Protein AF-A0A954ZRG2-F1 (afdb_monomer_lite)

Structure (mmCIF, N/CA/C/O backbone):
data_AF-A0A954ZRG2-F1
#
_entry.id   AF-A0A954ZRG2-F1
#
loop_
_atom_site.group_PDB
_atom_site.id
_atom_site.type_symbol
_atom_site.label_atom_id
_atom_site.label_alt_id
_atom_site.label_comp_id
_atom_site.label_asym_id
_atom_site.label_entity_id
_atom_site.label_seq_id
_atom_site.pdbx_PDB_ins_code
_atom_site.Cartn_x
_atom_site.Cartn_y
_atom_site.Cartn_z
_atom_site.occupancy
_atom_site.B_iso_or_equiv
_atom_site.auth_seq_id
_atom_site.auth_comp_id
_atom_site.auth_asym_id
_atom_site.auth_atom_id
_atom_site.pdbx_PDB_model_num
ATOM 1 N N . MET A 1 1 ? -12.080 -31.959 42.770 1.00 47.84 1 MET A N 1
ATOM 2 C CA . MET A 1 1 ? -11.093 -30.856 42.828 1.00 47.84 1 MET A CA 1
ATOM 3 C C . MET A 1 1 ? -11.279 -30.004 41.575 1.00 47.84 1 MET A C 1
ATOM 5 O O . MET A 1 1 ? -10.966 -30.479 40.495 1.00 47.84 1 MET A O 1
ATOM 9 N N . ARG A 1 2 ? -11.908 -28.824 41.676 1.00 61.69 2 ARG A N 1
ATOM 10 C CA . ARG A 1 2 ? -12.193 -27.944 40.524 1.00 61.69 2 ARG A CA 1
ATOM 11 C C . ARG A 1 2 ? -11.081 -26.898 40.462 1.00 61.69 2 ARG A C 1
ATOM 13 O O . ARG A 1 2 ? -11.039 -26.005 41.304 1.00 61.69 2 ARG A O 1
ATOM 20 N N . THR A 1 3 ? -10.131 -27.066 39.551 1.00 67.25 3 THR A N 1
ATOM 21 C CA . THR A 1 3 ? -9.045 -26.102 39.338 1.00 67.25 3 THR A CA 1
ATOM 22 C C . THR A 1 3 ? -9.654 -24.820 38.777 1.00 67.25 3 THR A C 1
ATOM 24 O O . THR A 1 3 ? -10.244 -24.854 37.700 1.00 67.25 3 THR A O 1
ATOM 27 N N . ARG A 1 4 ? -9.567 -23.709 39.517 1.00 60.25 4 ARG A N 1
ATOM 28 C CA . ARG A 1 4 ? -9.960 -22.385 39.012 1.00 60.25 4 ARG A CA 1
ATOM 29 C C . ARG A 1 4 ? -9.095 -22.066 37.796 1.00 60.25 4 ARG A C 1
ATOM 31 O O . ARG A 1 4 ? -7.867 -22.102 37.900 1.00 60.25 4 ARG A O 1
ATOM 38 N N . SER A 1 5 ? -9.718 -21.817 36.651 1.00 66.50 5 SER A N 1
ATOM 39 C CA . SER A 1 5 ? -9.004 -21.427 35.441 1.00 66.50 5 SER A CA 1
ATOM 40 C C . SER A 1 5 ? -8.405 -20.032 35.640 1.00 66.50 5 SER A C 1
ATOM 42 O O . SER A 1 5 ? -9.017 -19.179 36.283 1.00 66.50 5 SER A O 1
ATOM 44 N N . PRO A 1 6 ? -7.225 -19.731 35.071 1.00 63.34 6 PRO A N 1
ATOM 45 C CA . PRO A 1 6 ? -6.608 -18.404 35.187 1.00 63.34 6 PRO A CA 1
ATOM 46 C C . PRO A 1 6 ? -7.458 -17.265 34.582 1.00 63.34 6 PRO A C 1
ATOM 48 O O . PRO A 1 6 ? -7.121 -16.097 34.781 1.00 63.34 6 PRO A O 1
ATOM 51 N N . ILE A 1 7 ? -8.543 -17.616 33.881 1.00 63.75 7 ILE A N 1
ATOM 52 C CA . ILE A 1 7 ? -9.493 -16.760 33.158 1.00 63.75 7 ILE A CA 1
ATOM 53 C C . ILE A 1 7 ? -10.598 -16.209 34.087 1.00 63.75 7 ILE A C 1
ATOM 55 O O . ILE A 1 7 ? -11.251 -15.227 33.753 1.00 63.75 7 ILE A O 1
ATOM 59 N N . ASP A 1 8 ? -10.767 -16.769 35.291 1.00 69.38 8 ASP A N 1
ATOM 60 C CA . ASP A 1 8 ? -11.887 -16.441 36.194 1.00 69.38 8 ASP A CA 1
ATOM 61 C C . ASP A 1 8 ? -11.712 -15.085 36.913 1.00 69.38 8 ASP A C 1
ATOM 63 O O . ASP A 1 8 ? -12.590 -14.644 37.655 1.00 69.38 8 ASP A O 1
ATOM 67 N N . ASN A 1 9 ? -10.564 -14.422 36.732 1.00 77.62 9 ASN A N 1
ATOM 68 C CA . ASN A 1 9 ? -10.270 -13.141 37.362 1.00 77.62 9 ASN A CA 1
ATOM 69 C C . ASN A 1 9 ? -10.557 -11.978 36.389 1.00 77.62 9 ASN A C 1
ATOM 71 O O . ASN A 1 9 ? -9.793 -11.792 35.433 1.00 77.62 9 ASN A O 1
ATOM 75 N N . PRO A 1 10 ? -11.593 -11.152 36.638 1.00 78.56 10 PRO A N 1
ATOM 76 C CA . PRO A 1 10 ? -12.025 -10.106 35.706 1.00 78.56 10 PRO A CA 1
ATOM 77 C C . PRO A 1 10 ? -10.937 -9.060 35.440 1.00 78.56 10 PRO A C 1
ATOM 79 O O . PRO A 1 10 ? -10.860 -8.511 34.344 1.00 78.56 10 PRO A O 1
ATOM 82 N N . THR A 1 11 ? -10.036 -8.837 36.402 1.00 82.25 11 THR A N 1
ATOM 83 C CA . THR A 1 11 ? -8.887 -7.933 36.223 1.00 82.25 11 THR A CA 1
ATOM 84 C C . THR A 1 11 ? -7.882 -8.447 35.193 1.00 82.25 11 THR A C 1
ATOM 86 O O . THR A 1 11 ? -7.347 -7.657 34.419 1.00 82.25 11 THR A O 1
ATOM 89 N N . ARG A 1 12 ? -7.653 -9.765 35.118 1.00 85.75 12 ARG A N 1
ATOM 90 C CA . ARG A 1 12 ? -6.760 -10.366 34.111 1.00 85.75 12 ARG A CA 1
ATOM 91 C C . ARG A 1 12 ? -7.378 -10.323 32.720 1.00 85.75 12 ARG A C 1
ATOM 93 O O . ARG A 1 12 ? -6.675 -10.047 31.754 1.00 85.75 12 ARG A O 1
ATOM 100 N N . LEU A 1 13 ? -8.688 -10.539 32.629 1.00 86.56 13 LEU A N 1
ATOM 101 C CA . LEU A 1 13 ? -9.416 -10.490 31.364 1.00 86.56 13 LEU A CA 1
ATOM 102 C C . LEU A 1 13 ? -9.436 -9.068 30.780 1.00 86.56 13 LEU A C 1
ATOM 104 O O . LEU A 1 13 ? -9.148 -8.892 29.599 1.00 86.56 13 LEU A O 1
ATOM 108 N N . LEU A 1 14 ? -9.665 -8.052 31.620 1.00 90.56 14 LEU A N 1
ATOM 109 C CA . LEU A 1 14 ? -9.558 -6.641 31.233 1.00 90.56 14 LEU A CA 1
ATOM 110 C C . LEU A 1 14 ? -8.140 -6.266 30.789 1.00 90.56 14 LEU A C 1
ATOM 112 O O . LEU A 1 14 ? -7.979 -5.588 29.775 1.00 90.56 14 LEU A O 1
ATOM 116 N N . ALA A 1 15 ? -7.114 -6.738 31.502 1.00 91.38 15 ALA A N 1
ATOM 117 C CA . ALA A 1 15 ? -5.724 -6.500 31.122 1.00 91.38 15 ALA A CA 1
ATOM 118 C C . ALA A 1 15 ? -5.390 -7.122 29.754 1.00 91.38 15 ALA A C 1
ATOM 120 O O . ALA A 1 15 ? -4.822 -6.450 28.896 1.00 91.38 15 ALA A O 1
ATOM 121 N N . CYS A 1 16 ? -5.796 -8.372 29.507 1.00 91.50 16 CYS A N 1
ATOM 122 C CA . CYS A 1 16 ? -5.615 -9.018 28.205 1.00 91.50 16 CYS A CA 1
ATOM 123 C C . CYS A 1 16 ? -6.351 -8.277 27.081 1.00 91.50 16 CYS A C 1
ATOM 125 O O . CYS A 1 16 ? -5.791 -8.098 26.000 1.00 91.50 16 CYS A O 1
ATOM 127 N N . LEU A 1 17 ? -7.578 -7.812 27.332 1.00 92.44 17 LEU A N 1
ATOM 128 C CA . LEU A 1 17 ? -8.365 -7.079 26.341 1.00 92.44 17 LEU A CA 1
ATOM 129 C C . LEU A 1 17 ? -7.719 -5.730 25.987 1.00 92.44 17 LEU A C 1
ATOM 131 O O . LEU A 1 17 ? -7.641 -5.372 24.814 1.00 92.44 17 LEU A O 1
ATOM 135 N N . ALA A 1 18 ? -7.198 -5.013 26.987 1.00 92.06 18 ALA A N 1
ATOM 136 C CA . ALA A 1 18 ? -6.487 -3.752 26.787 1.00 92.06 18 ALA A CA 1
ATOM 137 C C . ALA A 1 18 ? -5.194 -3.933 25.970 1.00 92.06 18 ALA A C 1
ATOM 139 O O . ALA A 1 18 ? -4.893 -3.114 25.102 1.00 92.06 18 ALA A O 1
ATOM 140 N N . ILE A 1 19 ? -4.457 -5.025 26.205 1.00 92.50 19 ILE A N 1
ATOM 141 C CA . ILE A 1 19 ? -3.253 -5.372 25.433 1.00 92.50 19 ILE A CA 1
ATOM 142 C C . ILE A 1 19 ? -3.612 -5.714 23.980 1.00 92.50 19 ILE A C 1
ATOM 144 O O . ILE A 1 19 ? -2.956 -5.258 23.050 1.00 92.50 19 ILE A O 1
ATOM 148 N N . MET A 1 20 ? -4.676 -6.486 23.758 1.00 88.88 20 MET A N 1
ATOM 149 C CA . MET A 1 20 ? -5.127 -6.823 22.403 1.00 88.88 20 MET A CA 1
ATOM 150 C C . MET A 1 20 ? -5.576 -5.580 21.622 1.00 88.88 20 MET A C 1
ATOM 152 O O . MET A 1 20 ? -5.235 -5.425 20.449 1.00 88.88 20 MET A O 1
A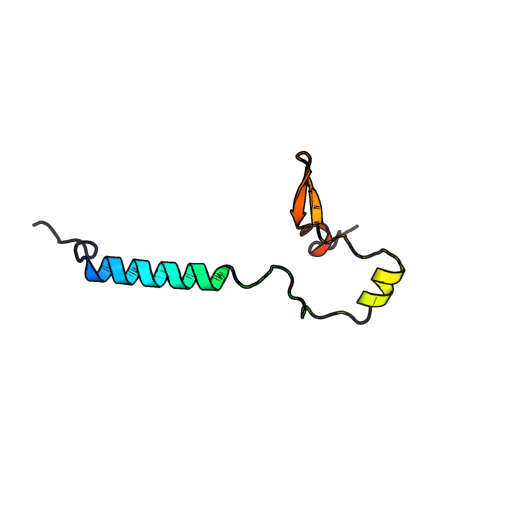TOM 156 N N . ALA A 1 21 ? -6.300 -4.669 22.278 1.00 87.94 21 ALA A N 1
ATOM 157 C CA . ALA A 1 21 ? -6.772 -3.431 21.666 1.00 87.94 21 ALA A CA 1
ATOM 158 C C . ALA A 1 21 ? -5.618 -2.500 21.251 1.00 87.94 21 ALA A C 1
ATOM 160 O O . ALA A 1 21 ? -5.671 -1.899 20.177 1.00 87.94 21 ALA A O 1
ATOM 161 N N . SER A 1 22 ? -4.557 -2.403 22.060 1.00 85.38 22 SER A N 1
ATOM 162 C CA . SER A 1 22 ? -3.399 -1.563 21.734 1.00 85.38 22 SER A CA 1
ATOM 163 C C . SER A 1 22 ? -2.576 -2.118 20.567 1.00 85.38 22 SER A C 1
ATOM 165 O O . SER A 1 22 ? -2.148 -1.349 19.706 1.00 85.38 22 SER A O 1
ATOM 167 N N . ILE A 1 23 ? -2.424 -3.444 20.468 1.00 84.75 23 ILE A N 1
ATOM 168 C CA . ILE A 1 23 ? -1.749 -4.098 19.334 1.00 84.75 23 ILE A CA 1
ATOM 169 C C . ILE A 1 23 ? -2.541 -3.893 18.034 1.00 84.75 23 ILE A C 1
ATOM 171 O O . ILE A 1 23 ? -1.957 -3.554 17.003 1.00 84.75 23 ILE A O 1
ATOM 175 N N . ALA A 1 24 ? -3.868 -4.040 18.079 1.00 80.50 24 ALA A N 1
ATOM 176 C CA . ALA A 1 24 ? -4.726 -3.818 16.916 1.00 80.50 24 ALA A CA 1
ATOM 177 C C . ALA A 1 24 ? -4.658 -2.363 16.414 1.00 80.50 24 ALA A C 1
ATOM 179 O O . ALA A 1 24 ? -4.544 -2.128 15.211 1.00 80.50 24 ALA A O 1
ATOM 180 N N . ALA A 1 25 ? -4.650 -1.387 17.328 1.00 77.62 25 ALA A N 1
ATOM 181 C CA . ALA A 1 25 ? -4.520 0.026 16.975 1.00 77.62 25 ALA A CA 1
ATOM 182 C C . ALA A 1 25 ? -3.145 0.370 16.368 1.00 77.62 25 ALA A C 1
ATOM 184 O O . ALA A 1 25 ? -3.067 1.191 15.455 1.00 77.62 25 ALA A O 1
ATOM 185 N N . ALA A 1 26 ? -2.067 -0.281 16.819 1.00 74.44 26 ALA A N 1
ATOM 186 C CA . ALA A 1 26 ? -0.721 -0.075 16.279 1.00 74.44 26 ALA A CA 1
ATOM 187 C C . ALA A 1 26 ? -0.529 -0.668 14.865 1.00 74.44 26 ALA A C 1
ATOM 189 O O . ALA A 1 26 ? 0.292 -0.170 14.093 1.00 74.44 26 ALA A O 1
ATOM 190 N N . GLY A 1 27 ? -1.286 -1.708 14.498 1.00 64.50 27 GLY A N 1
ATOM 191 C CA . GLY A 1 27 ? -1.167 -2.385 13.200 1.00 64.50 27 GLY A CA 1
ATOM 192 C C . GLY A 1 27 ? -1.800 -1.640 12.018 1.00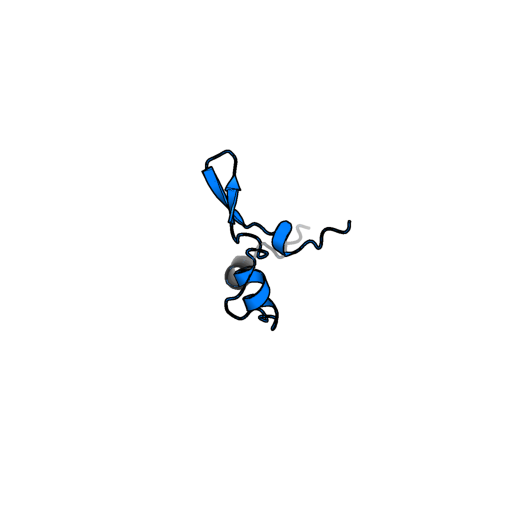 64.50 27 GLY A C 1
ATOM 193 O O . GLY A 1 27 ? -1.313 -1.749 10.895 1.00 64.50 27 GLY A O 1
ATOM 194 N N . CYS A 1 28 ? -2.850 -0.846 12.242 1.00 64.38 28 CYS A N 1
ATOM 195 C CA . CYS A 1 28 ? -3.593 -0.188 11.157 1.00 64.38 28 CYS A CA 1
ATOM 196 C C . CYS A 1 28 ? -2.940 1.094 10.611 1.00 64.38 28 CYS A C 1
ATOM 198 O O . CYS A 1 28 ? -3.436 1.663 9.641 1.00 64.38 28 CYS A O 1
ATOM 200 N N . GLN A 1 29 ? -1.851 1.579 11.214 1.00 60.38 29 GLN A N 1
ATOM 201 C CA . GLN A 1 29 ? -1.294 2.893 10.875 1.00 60.38 29 GLN A CA 1
ATOM 202 C C . GLN A 1 29 ? -0.298 2.860 9.703 1.00 60.38 29 GLN A C 1
ATOM 204 O O . GLN A 1 29 ? -0.064 3.882 9.054 1.00 60.38 29 GLN A O 1
ATOM 209 N N . LYS A 1 30 ? 0.298 1.700 9.397 1.00 57.78 30 LYS A N 1
ATOM 210 C CA . LYS A 1 30 ? 1.280 1.580 8.314 1.00 57.78 30 LYS A CA 1
ATOM 211 C C . LYS A 1 30 ? 0.558 1.230 7.016 1.00 57.78 30 LYS A C 1
ATOM 213 O O . LYS A 1 30 ? 0.332 0.066 6.707 1.00 57.78 30 LYS A O 1
ATOM 218 N N . THR A 1 31 ? 0.183 2.269 6.272 1.00 60.59 31 THR A N 1
ATOM 219 C CA . THR A 1 31 ? -0.190 2.153 4.856 1.00 60.59 31 THR A CA 1
ATOM 220 C C . THR A 1 31 ? 0.802 1.231 4.144 1.00 60.59 31 THR A C 1
ATOM 222 O O . THR A 1 31 ? 2.012 1.371 4.337 1.00 60.59 31 THR A O 1
ATOM 225 N N . ALA A 1 32 ? 0.297 0.298 3.329 1.00 59.69 32 ALA A N 1
ATOM 226 C CA . ALA A 1 32 ? 1.123 -0.638 2.562 1.00 59.69 32 ALA A CA 1
ATOM 227 C C . ALA A 1 32 ? 2.157 0.082 1.678 1.00 59.69 32 ALA A C 1
ATOM 229 O O . ALA A 1 32 ? 3.147 -0.523 1.284 1.00 59.69 32 ALA A O 1
ATOM 230 N N . LEU A 1 33 ? 1.935 1.372 1.399 1.00 59.12 33 LEU A N 1
ATOM 231 C CA . LEU A 1 33 ? 2.854 2.253 0.692 1.00 59.12 33 LEU A CA 1
ATOM 232 C C . LEU A 1 33 ? 2.951 3.588 1.423 1.00 59.12 33 LEU A C 1
ATOM 234 O O . LEU A 1 33 ? 1.954 4.308 1.558 1.00 59.12 33 LEU A O 1
ATOM 238 N N . ARG A 1 34 ? 4.144 3.915 1.916 1.00 57.47 34 ARG A N 1
ATOM 239 C CA . ARG A 1 34 ? 4.397 5.172 2.630 1.00 57.47 34 ARG A CA 1
ATOM 240 C C . ARG A 1 34 ? 4.702 6.294 1.628 1.00 57.47 34 ARG A C 1
ATOM 242 O O . ARG A 1 34 ? 5.325 6.041 0.600 1.00 57.47 34 ARG A O 1
ATOM 249 N N . PRO A 1 35 ? 4.314 7.553 1.910 1.00 60.06 35 PRO A N 1
ATOM 250 C CA . PRO A 1 35 ? 4.748 8.723 1.127 1.00 60.06 35 PRO A CA 1
ATOM 251 C C . PRO A 1 35 ? 6.275 8.809 0.935 1.00 60.06 35 PRO A C 1
ATOM 253 O O . PRO A 1 35 ? 6.767 9.394 -0.033 1.00 60.06 35 PRO A O 1
ATOM 256 N N . ASP A 1 36 ? 6.978 8.217 1.890 1.00 61.62 36 ASP A N 1
ATOM 257 C CA . ASP A 1 36 ? 8.410 8.157 2.128 1.00 61.62 36 ASP A CA 1
ATOM 258 C C . ASP A 1 36 ? 9.033 6.793 1.773 1.00 61.62 36 ASP A C 1
ATOM 260 O O . ASP A 1 36 ? 10.191 6.547 2.111 1.00 61.62 36 ASP A O 1
ATOM 264 N N . ASP A 1 37 ? 8.314 5.926 1.046 1.00 65.31 37 ASP A N 1
ATOM 265 C CA . ASP A 1 37 ? 8.956 4.801 0.358 1.00 65.31 37 ASP A CA 1
ATOM 266 C C . ASP A 1 37 ? 10.105 5.315 -0.518 1.00 65.31 37 ASP A C 1
ATOM 268 O O . ASP A 1 37 ? 9.999 6.358 -1.177 1.00 65.31 37 ASP A O 1
ATOM 272 N N . THR A 1 38 ? 11.224 4.587 -0.507 1.00 65.56 38 THR A N 1
ATOM 273 C CA . THR A 1 38 ? 12.458 4.964 -1.200 1.00 65.56 38 THR A CA 1
ATOM 274 C C . THR A 1 38 ? 12.196 5.151 -2.687 1.00 65.56 38 THR A C 1
ATOM 276 O O . THR A 1 38 ? 12.092 4.192 -3.450 1.00 65.56 38 THR A O 1
ATOM 279 N N . ARG A 1 39 ? 12.090 6.414 -3.105 1.00 69.75 39 ARG A N 1
ATOM 280 C CA . ARG A 1 39 ? 11.977 6.781 -4.514 1.00 69.75 39 ARG A CA 1
ATOM 281 C C . ARG A 1 39 ? 13.305 6.493 -5.194 1.00 69.75 39 ARG A C 1
ATOM 283 O O . ARG A 1 39 ? 14.313 7.134 -4.906 1.00 69.75 39 ARG A O 1
ATOM 290 N N . SER A 1 40 ? 13.284 5.530 -6.104 1.00 74.88 40 SER A N 1
ATOM 291 C CA . SER A 1 40 ? 14.382 5.274 -7.028 1.00 74.88 40 SER A CA 1
ATOM 292 C C . SER A 1 40 ? 14.691 6.526 -7.865 1.00 74.88 40 SER A C 1
ATOM 294 O O . SER A 1 40 ? 13.808 7.337 -8.150 1.00 74.88 40 SER A O 1
ATOM 296 N N . GLN A 1 41 ? 15.935 6.685 -8.324 1.00 78.81 41 GLN A N 1
ATOM 297 C CA . GLN A 1 41 ? 16.268 7.741 -9.293 1.00 78.81 41 GLN A CA 1
ATOM 298 C C . GLN A 1 41 ? 15.519 7.560 -10.625 1.00 78.81 41 GLN A C 1
ATOM 300 O O . GLN A 1 41 ? 15.256 8.533 -11.331 1.00 78.81 41 GLN A O 1
ATOM 305 N N . PHE A 1 42 ? 15.104 6.329 -10.928 1.00 78.38 42 PHE A N 1
ATOM 306 C CA . PHE A 1 42 ? 14.335 5.985 -12.122 1.00 78.38 42 PHE A CA 1
ATOM 307 C C . PHE A 1 42 ? 12.835 6.285 -11.977 1.00 78.38 42 PHE A C 1
ATOM 309 O O . PHE A 1 42 ? 12.126 6.384 -12.969 1.00 78.38 42 PHE A O 1
ATOM 316 N N . ASP A 1 43 ? 12.352 6.593 -10.771 1.00 74.50 43 ASP A N 1
ATOM 317 C CA . ASP A 1 43 ? 10.923 6.770 -10.474 1.00 74.50 43 ASP A CA 1
ATOM 318 C C . ASP A 1 43 ? 10.275 7.911 -11.294 1.00 74.50 43 ASP A C 1
ATOM 320 O O . ASP A 1 43 ? 9.092 7.860 -11.646 1.00 74.50 43 ASP A O 1
ATOM 324 N N . ARG A 1 44 ? 11.057 8.950 -11.639 1.00 76.81 44 ARG A N 1
ATOM 325 C CA . ARG A 1 44 ? 10.626 10.014 -12.569 1.00 76.81 44 ARG A CA 1
ATOM 326 C C . ARG A 1 44 ? 10.673 9.576 -14.031 1.00 76.81 44 ARG A C 1
ATOM 328 O O . ARG A 1 44 ? 9.804 9.978 -14.800 1.00 76.81 44 ARG A O 1
ATOM 335 N N . TYR A 1 45 ? 11.691 8.806 -14.405 1.00 80.38 45 TYR A N 1
ATOM 336 C CA . TYR A 1 45 ? 11.884 8.299 -15.761 1.00 80.38 45 TYR A CA 1
ATOM 337 C C . TYR A 1 45 ? 10.745 7.346 -16.146 1.00 80.38 45 TYR A C 1
ATOM 339 O O . TYR A 1 45 ? 10.139 7.517 -17.205 1.00 80.38 45 TYR A O 1
ATOM 347 N N . ASP A 1 46 ? 10.378 6.440 -15.240 1.00 79.06 46 ASP A N 1
ATOM 348 C CA . ASP A 1 46 ? 9.296 5.472 -15.434 1.00 79.06 46 ASP A CA 1
ATOM 349 C C . ASP A 1 46 ? 7.941 6.177 -15.524 1.00 79.06 46 ASP A C 1
ATOM 351 O O . ASP A 1 46 ? 7.117 5.863 -16.382 1.00 79.06 46 ASP A O 1
ATOM 355 N N . ARG A 1 47 ? 7.722 7.205 -14.691 1.00 76.75 47 ARG A N 1
ATOM 356 C CA . ARG A 1 47 ? 6.507 8.033 -14.745 1.00 76.75 47 ARG A CA 1
ATOM 357 C C . ARG A 1 47 ? 6.374 8.777 -16.071 1.00 76.75 47 ARG A C 1
ATOM 359 O O . ARG A 1 47 ? 5.275 8.846 -16.606 1.00 76.75 47 ARG A O 1
ATOM 366 N N . ALA A 1 48 ? 7.468 9.325 -16.599 1.00 81.75 48 ALA A N 1
ATOM 367 C CA . ALA A 1 48 ? 7.458 10.029 -17.881 1.00 81.75 48 ALA A CA 1
ATOM 368 C C . ALA A 1 48 ? 7.155 9.095 -19.066 1.00 81.75 48 ALA A C 1
ATOM 370 O O . ALA A 1 48 ? 6.642 9.550 -20.084 1.00 81.75 48 ALA A O 1
ATOM 371 N N . ARG A 1 49 ? 7.454 7.798 -18.930 1.00 82.38 49 ARG A N 1
ATOM 372 C CA . ARG A 1 49 ? 7.145 6.760 -19.925 1.00 82.38 49 ARG A CA 1
ATOM 373 C C . ARG A 1 49 ? 5.852 6.001 -19.650 1.00 82.38 49 ARG A C 1
ATOM 375 O O . ARG A 1 49 ? 5.580 5.028 -20.344 1.00 82.38 49 ARG A O 1
ATOM 382 N N . SER A 1 50 ? 5.079 6.409 -18.644 1.00 75.12 50 SER A N 1
ATOM 383 C CA . SER A 1 50 ? 3.864 5.701 -18.226 1.00 75.12 50 SER A CA 1
ATOM 384 C C . SER A 1 50 ? 4.111 4.228 -17.853 1.00 75.12 50 SER A C 1
ATOM 386 O O . SER A 1 50 ? 3.205 3.410 -17.932 1.00 75.12 50 SER A O 1
ATOM 388 N N . GLN A 1 51 ? 5.331 3.883 -17.425 1.00 76.94 51 GLN A N 1
ATOM 389 C CA . GLN A 1 51 ? 5.726 2.526 -17.015 1.00 76.94 51 GLN A CA 1
ATOM 390 C C . GLN A 1 51 ? 5.412 2.242 -15.538 1.00 76.94 51 GLN A C 1
ATOM 392 O O . GLN A 1 51 ? 5.743 1.184 -15.011 1.00 76.94 51 GLN A O 1
ATOM 397 N N . ARG A 1 52 ? 4.776 3.190 -14.840 1.00 76.31 52 ARG A N 1
ATOM 398 C CA . ARG A 1 52 ? 4.363 3.014 -13.449 1.00 76.31 52 ARG A CA 1
ATOM 399 C C . ARG A 1 52 ? 2.980 2.368 -13.397 1.00 76.31 52 ARG A C 1
ATOM 401 O O . ARG A 1 52 ? 2.022 2.970 -13.874 1.00 76.31 52 ARG A O 1
ATOM 408 N N . ALA A 1 53 ? 2.877 1.213 -12.743 1.00 80.88 53 ALA A N 1
ATOM 409 C CA . ALA A 1 53 ? 1.591 0.590 -12.448 1.00 80.88 53 ALA A CA 1
ATOM 410 C C . ALA A 1 53 ? 0.687 1.531 -11.630 1.00 80.88 53 ALA A C 1
ATOM 412 O O . ALA A 1 53 ? 1.145 2.233 -10.715 1.00 80.88 53 ALA A O 1
ATOM 413 N N . GLU A 1 54 ? -0.605 1.550 -11.963 1.00 83.69 54 GLU A N 1
ATOM 414 C CA . GLU A 1 54 ? -1.590 2.357 -11.247 1.00 83.69 54 GLU A CA 1
ATOM 415 C C . GLU A 1 54 ? -1.717 1.900 -9.786 1.00 83.69 54 GLU A C 1
ATOM 417 O O . GLU A 1 54 ? -1.626 0.710 -9.493 1.00 83.69 54 GLU A O 1
ATOM 422 N N . PRO A 1 55 ? -1.931 2.820 -8.830 1.00 81.94 55 PRO A N 1
ATOM 423 C CA . PRO A 1 55 ? -2.002 2.466 -7.416 1.00 81.94 55 PRO A CA 1
ATOM 424 C C . PRO A 1 55 ? -3.268 1.685 -7.035 1.00 81.94 55 PRO A C 1
ATOM 426 O O . PRO A 1 55 ? -3.247 0.965 -6.036 1.00 81.94 55 PRO A O 1
ATOM 429 N N . TYR A 1 56 ? -4.343 1.827 -7.812 1.00 87.31 56 TYR A N 1
ATOM 430 C CA . TYR A 1 56 ? -5.625 1.169 -7.586 1.00 87.31 56 TYR A CA 1
ATOM 431 C C . TYR A 1 56 ? -6.190 0.670 -8.908 1.00 87.31 56 TYR A C 1
ATOM 433 O O . TYR A 1 56 ? -6.091 1.384 -9.901 1.00 87.31 56 TYR A O 1
ATOM 441 N N . LEU A 1 57 ? -6.836 -0.491 -8.881 1.00 89.38 57 LEU A N 1
ATOM 442 C CA . LEU A 1 57 ? -7.649 -1.004 -9.980 1.00 89.38 57 LEU A CA 1
ATOM 443 C C . LEU A 1 57 ? -9.128 -0.942 -9.588 1.00 89.38 57 LEU A C 1
ATOM 445 O O . LEU A 1 57 ? -9.469 -0.893 -8.402 1.00 89.38 57 LEU A O 1
ATOM 449 N N . MET A 1 58 ? -10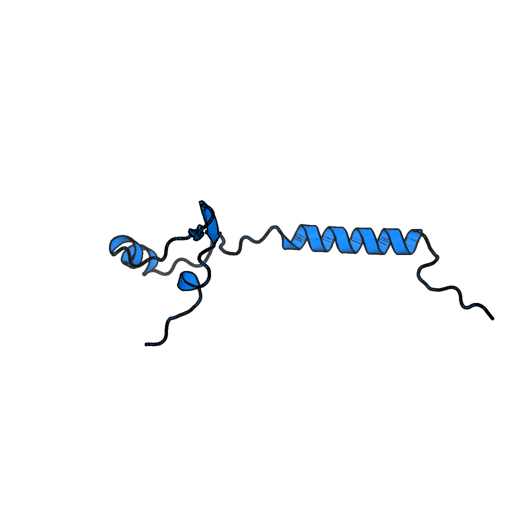.001 -0.897 -10.590 1.00 91.50 58 MET A N 1
ATOM 450 C CA . MET A 1 58 ? -11.436 -1.080 -10.382 1.00 91.50 58 MET A CA 1
ATOM 451 C C . MET A 1 58 ? -11.751 -2.565 -10.478 1.00 91.50 58 MET A C 1
ATOM 453 O O . MET A 1 58 ? -11.364 -3.206 -11.454 1.00 91.50 58 MET A O 1
ATOM 457 N N . ASP A 1 59 ? -12.434 -3.095 -9.469 1.00 89.44 59 ASP A N 1
ATOM 458 C CA . ASP A 1 59 ? -12.977 -4.447 -9.527 1.00 89.44 59 ASP A CA 1
ATOM 459 C C . ASP A 1 59 ? -14.262 -4.503 -10.372 1.00 89.44 59 ASP A C 1
ATOM 461 O O . ASP A 1 59 ? -14.794 -3.489 -10.840 1.00 89.44 59 ASP A O 1
ATOM 465 N N . GLU A 1 60 ? -14.784 -5.711 -10.554 1.00 90.81 60 GLU A N 1
ATOM 466 C CA . GLU A 1 60 ? -15.994 -5.985 -11.331 1.00 90.81 60 GLU A CA 1
ATOM 467 C C . GLU A 1 60 ? -17.256 -5.358 -10.714 1.00 90.81 60 GLU A C 1
ATOM 469 O O . GLU A 1 60 ? -18.285 -5.226 -11.376 1.00 90.81 60 GLU A O 1
ATOM 474 N N . TYR A 1 61 ? -17.180 -4.946 -9.449 1.00 93.12 61 TYR A N 1
ATOM 475 C CA . TYR A 1 61 ? -18.252 -4.313 -8.687 1.00 93.12 61 TYR A CA 1
ATOM 476 C C . TYR A 1 61 ? -18.070 -2.789 -8.583 1.00 93.12 61 TYR A C 1
ATOM 478 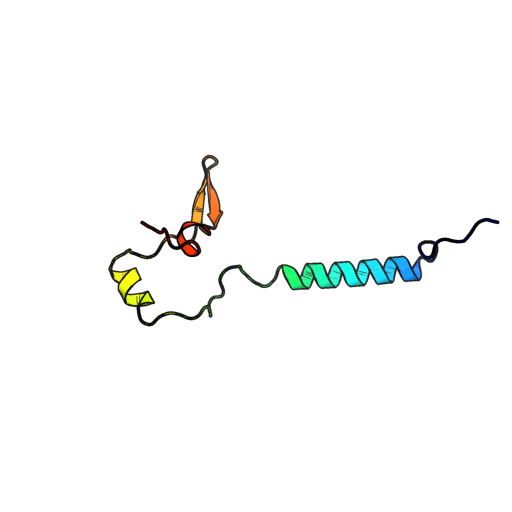O O . TYR A 1 61 ? -18.792 -2.131 -7.828 1.00 93.12 61 TYR A O 1
ATOM 486 N N . GLY A 1 62 ? -17.110 -2.219 -9.322 1.00 91.69 62 GLY A N 1
ATOM 487 C CA . GLY A 1 62 ? -16.809 -0.788 -9.338 1.00 91.69 62 GLY A CA 1
ATOM 488 C C . GLY A 1 62 ? -16.139 -0.268 -8.062 1.00 91.69 62 GLY A C 1
ATOM 489 O O . GLY A 1 62 ? -16.146 0.940 -7.813 1.00 91.69 62 GLY A O 1
ATOM 490 N N . ARG A 1 63 ? -15.579 -1.144 -7.222 1.00 88.31 63 ARG A N 1
ATOM 491 C CA . ARG A 1 63 ? -14.843 -0.764 -6.012 1.00 88.31 63 ARG A CA 1
ATOM 492 C C . ARG A 1 63 ? -13.358 -0.636 -6.327 1.00 88.31 63 ARG A C 1
ATOM 494 O O . ARG A 1 63 ? -12.780 -1.423 -7.071 1.00 88.31 63 ARG A O 1
ATOM 501 N N . ARG A 1 64 ? -12.718 0.362 -5.711 1.00 88.19 64 ARG A N 1
ATOM 502 C CA . ARG A 1 64 ? -11.268 0.562 -5.817 1.00 88.19 64 ARG A CA 1
ATOM 503 C C . ARG A 1 64 ? -10.548 -0.438 -4.928 1.00 88.19 64 ARG A C 1
ATOM 505 O O . ARG A 1 64 ? -10.712 -0.406 -3.709 1.00 88.19 64 ARG A O 1
ATOM 512 N N . THR A 1 65 ? -9.705 -1.260 -5.532 1.00 86.31 65 THR A N 1
ATOM 513 C CA . THR A 1 65 ? -8.846 -2.220 -4.841 1.00 86.31 65 THR A CA 1
ATOM 514 C C . THR A 1 65 ? -7.376 -1.851 -5.051 1.00 86.31 65 THR A C 1
ATOM 516 O O . THR A 1 65 ? -7.018 -1.267 -6.077 1.00 86.31 65 THR A O 1
ATOM 519 N N . PRO A 1 66 ? -6.499 -2.090 -4.063 1.00 86.06 66 PRO A N 1
ATOM 520 C CA . PRO A 1 66 ? -5.082 -1.771 -4.202 1.00 86.06 66 PRO A CA 1
ATOM 521 C C . PRO A 1 66 ? -4.404 -2.702 -5.217 1.00 86.06 66 PRO A C 1
ATOM 523 O O . PRO A 1 66 ? -4.525 -3.922 -5.117 1.00 86.06 66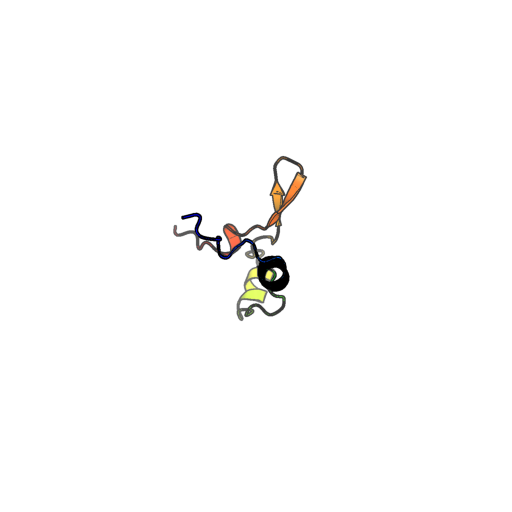 PRO A O 1
ATOM 526 N N . ASN A 1 67 ? -3.634 -2.136 -6.154 1.00 86.81 67 ASN A N 1
ATOM 527 C CA . ASN A 1 67 ? -2.890 -2.919 -7.146 1.00 86.81 67 ASN A CA 1
ATOM 528 C C . ASN A 1 67 ? -1.554 -3.412 -6.570 1.00 86.81 67 ASN A C 1
ATOM 530 O O . ASN A 1 67 ? -0.499 -2.843 -6.842 1.00 86.81 67 ASN A O 1
ATOM 534 N N . LEU A 1 68 ? -1.592 -4.411 -5.691 1.00 83.88 68 LEU A N 1
ATOM 535 C CA . LEU A 1 68 ? -0.372 -4.924 -5.059 1.00 83.88 68 LEU A CA 1
ATOM 536 C C . LEU A 1 68 ? 0.434 -5.819 -6.005 1.00 83.88 68 LEU A C 1
ATOM 538 O O . LEU A 1 68 ? 1.659 -5.770 -5.975 1.00 83.88 68 LEU A O 1
ATOM 542 N N . THR A 1 69 ? -0.238 -6.591 -6.859 1.00 83.25 69 THR A N 1
ATOM 543 C CA . THR A 1 69 ? 0.382 -7.572 -7.758 1.00 83.25 69 THR A CA 1
ATOM 544 C C . THR A 1 69 ? 1.350 -6.907 -8.731 1.0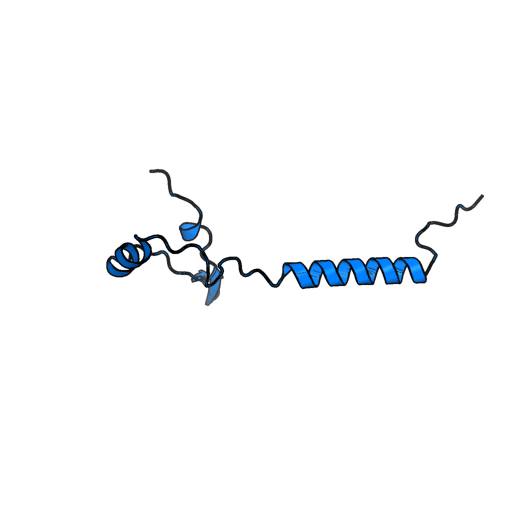0 83.25 69 THR A C 1
ATOM 546 O O . THR A 1 69 ? 2.543 -7.187 -8.664 1.00 83.25 69 THR A O 1
ATOM 549 N N . ASP A 1 70 ? 0.887 -5.951 -9.542 1.00 81.06 70 ASP A N 1
ATOM 550 C CA . ASP A 1 70 ? 1.739 -5.280 -10.539 1.00 81.06 70 ASP A CA 1
ATOM 551 C C . ASP A 1 70 ? 2.814 -4.387 -9.905 1.00 81.06 70 ASP A C 1
ATOM 553 O O . ASP A 1 70 ? 3.757 -3.957 -10.566 1.00 81.06 70 ASP A O 1
ATOM 557 N N . ARG A 1 71 ? 2.654 -4.049 -8.620 1.00 79.38 71 ARG A N 1
ATOM 558 C CA . ARG A 1 71 ? 3.568 -3.162 -7.893 1.00 79.38 71 ARG A CA 1
ATOM 559 C C . ARG A 1 71 ? 4.638 -3.895 -7.100 1.00 79.38 71 ARG A C 1
ATOM 561 O O . ARG A 1 71 ? 5.646 -3.272 -6.776 1.00 79.38 71 ARG A O 1
ATOM 568 N N . LEU A 1 72 ? 4.401 -5.154 -6.735 1.00 79.12 72 LEU A N 1
ATOM 569 C CA . LEU A 1 72 ? 5.289 -5.931 -5.868 1.00 79.12 72 LEU A CA 1
ATOM 570 C C . LEU A 1 72 ? 5.861 -7.169 -6.554 1.00 79.12 72 LEU A C 1
ATOM 572 O O . LEU A 1 72 ? 6.951 -7.598 -6.181 1.00 79.12 72 LEU A O 1
ATOM 576 N N . LEU A 1 73 ? 5.160 -7.750 -7.530 1.00 76.62 73 LEU A N 1
ATOM 577 C CA . LEU A 1 73 ? 5.662 -8.905 -8.261 1.00 76.62 73 LEU A CA 1
ATOM 578 C C . LEU A 1 73 ? 6.409 -8.433 -9.507 1.00 76.62 73 LEU A C 1
ATOM 580 O O . LEU A 1 73 ? 5.834 -7.820 -10.405 1.00 76.62 73 LEU A O 1
ATOM 584 N N . VAL A 1 74 ? 7.703 -8.745 -9.564 1.00 66.25 74 VAL A N 1
ATOM 585 C CA . VAL A 1 74 ? 8.461 -8.695 -10.815 1.00 66.25 74 VAL A CA 1
ATOM 586 C C . VAL A 1 74 ? 7.945 -9.847 -11.665 1.00 66.25 74 VAL A C 1
ATOM 588 O O . VAL A 1 74 ? 8.052 -11.006 -11.271 1.00 66.25 74 VAL A O 1
ATOM 591 N N . ARG A 1 75 ? 7.324 -9.532 -12.799 1.00 60.12 75 ARG A N 1
ATOM 592 C CA . ARG A 1 75 ? 6.887 -10.555 -13.743 1.00 60.12 75 ARG A CA 1
ATOM 593 C C . ARG A 1 75 ? 8.140 -11.095 -14.433 1.00 60.12 75 ARG A C 1
ATOM 595 O O . ARG A 1 75 ? 8.720 -10.395 -15.256 1.00 60.12 75 ARG A O 1
ATOM 602 N N . GLU A 1 76 ? 8.596 -12.276 -14.024 1.00 57.47 76 GLU A N 1
ATOM 603 C CA . GLU A 1 76 ? 9.626 -13.018 -14.757 1.00 57.47 76 GLU A CA 1
ATOM 604 C C . GLU A 1 76 ? 9.031 -13.423 -16.115 1.00 57.47 76 GLU A C 1
ATOM 606 O O . GLU A 1 76 ? 7.921 -13.959 -16.167 1.00 57.47 76 GLU A O 1
ATOM 611 N N . GLU A 1 77 ? 9.716 -13.050 -17.198 1.00 51.94 77 GLU A N 1
ATOM 612 C CA . GLU A 1 77 ? 9.339 -13.358 -18.586 1.00 51.94 77 GLU A CA 1
ATOM 613 C C . GLU A 1 77 ? 9.826 -14.744 -19.017 1.00 51.94 77 GLU A C 1
ATOM 615 O O . GLU A 1 77 ? 10.969 -15.111 -18.653 1.00 51.94 77 GLU A O 1
#

Secondary structure (DSSP, 8-state):
-----TT--HHHHHHHHHHHHHHHHHHTTS-SS-TTS---TTHHHHHHTT-SPPSEEE-TTS-EEE--HHHH-----

Foldseek 3Di:
DDDDDPCPDVVVVVVVVVVVVVVVVVVPPDDPDDPPDDQDPCNVVCVVVVVDDDQWDQDPVRDTDGPCCSVPDDPDD

Sequence (77 aa):
MRTRSPIDNPTRLLACLAIMASIAAAGCQKTALRPDDTRSQFDRYDRARSQRAEPYLMDEYGRRTPNLTDRLLVREE

pLDDT: mean 76.54, std 11.66, range [47.84, 93.12]

Radius of gyration: 22.81 Å; chains: 1; bounding box: 34×41×63 Å